Protein AF-A0A7M1Q6N0-F1 (afdb_monomer)

Structure (mmCIF, N/CA/C/O backbone):
data_AF-A0A7M1Q6N0-F1
#
_entry.id   AF-A0A7M1Q6N0-F1
#
loop_
_atom_site.group_PDB
_atom_site.id
_atom_site.type_symbol
_atom_site.label_atom_id
_atom_site.label_alt_id
_atom_site.label_comp_id
_atom_site.label_asym_id
_atom_site.label_entity_id
_atom_site.label_seq_id
_atom_site.pdbx_PDB_ins_code
_atom_site.Cartn_x
_atom_site.Cartn_y
_atom_site.Cartn_z
_atom_site.occupancy
_atom_site.B_iso_or_equiv
_atom_site.auth_seq_id
_atom_site.auth_comp_id
_atom_site.auth_asym_id
_atom_site.auth_atom_id
_atom_site.pdbx_PDB_model_num
ATOM 1 N N . MET A 1 1 ? -6.307 19.725 6.684 1.00 40.66 1 MET A N 1
ATOM 2 C CA . MET A 1 1 ? -5.584 19.049 5.585 1.00 40.66 1 MET A CA 1
ATOM 3 C C . MET A 1 1 ? -5.779 17.555 5.778 1.00 40.66 1 MET A C 1
ATOM 5 O O . MET A 1 1 ? -5.230 17.012 6.723 1.00 40.66 1 MET A O 1
ATOM 9 N N . ARG A 1 2 ? -6.644 16.905 4.990 1.00 45.81 2 ARG A N 1
ATOM 10 C CA . ARG A 1 2 ? -6.734 15.439 5.006 1.00 45.81 2 ARG A CA 1
ATOM 11 C C . ARG A 1 2 ? -5.519 14.932 4.244 1.00 45.81 2 ARG A C 1
ATOM 13 O O . ARG A 1 2 ? -5.531 14.876 3.018 1.00 45.81 2 ARG A O 1
ATOM 20 N N . THR A 1 3 ? -4.429 14.708 4.962 1.00 44.12 3 THR A N 1
ATOM 21 C CA . THR A 1 3 ? -3.239 14.027 4.461 1.00 44.12 3 THR A CA 1
ATOM 22 C C . THR A 1 3 ? -3.683 12.605 4.129 1.00 44.12 3 THR A C 1
ATOM 24 O O . THR A 1 3 ? -3.627 11.717 4.971 1.00 44.12 3 THR A O 1
ATOM 27 N N . ASN A 1 4 ? -4.220 12.395 2.924 1.00 54.75 4 ASN A N 1
ATOM 28 C CA . ASN A 1 4 ? -4.532 11.077 2.362 1.00 54.75 4 ASN A CA 1
ATOM 29 C C . ASN A 1 4 ? -3.218 10.357 2.014 1.00 54.75 4 ASN A C 1
ATOM 31 O O . ASN A 1 4 ? -2.974 9.925 0.891 1.00 54.75 4 ASN A O 1
ATOM 35 N N . ASP A 1 5 ? -2.347 10.268 3.009 1.00 54.00 5 ASP A N 1
ATOM 36 C CA . ASP A 1 5 ? -1.083 9.571 2.983 1.00 54.00 5 ASP A CA 1
ATOM 37 C C . ASP A 1 5 ? -1.348 8.129 3.423 1.00 54.00 5 ASP A C 1
ATOM 39 O O . ASP A 1 5 ? -0.910 7.652 4.466 1.00 54.00 5 ASP A O 1
ATOM 43 N N . CYS A 1 6 ? -2.205 7.442 2.665 1.00 71.06 6 CYS A N 1
ATOM 44 C CA . CYS A 1 6 ? -2.349 6.008 2.836 1.00 71.06 6 CYS A CA 1
ATOM 45 C C . CYS A 1 6 ? -1.029 5.390 2.384 1.00 71.06 6 CYS A C 1
ATOM 47 O O . CYS A 1 6 ? -0.686 5.469 1.207 1.00 71.06 6 CYS A O 1
ATOM 49 N N . GLU A 1 7 ? -0.291 4.773 3.309 1.00 80.50 7 GLU A N 1
ATOM 50 C CA . GLU A 1 7 ? 0.980 4.084 3.028 1.00 80.50 7 GLU A CA 1
ATOM 51 C C . GLU A 1 7 ? 0.875 3.141 1.816 1.00 80.50 7 GLU A C 1
ATOM 53 O O . GLU A 1 7 ? 1.817 3.004 1.045 1.00 80.50 7 GLU A O 1
ATOM 58 N N . VAL A 1 8 ? -0.309 2.560 1.599 1.00 81.50 8 VAL A N 1
ATOM 59 C CA . VAL A 1 8 ? -0.661 1.741 0.430 1.00 81.50 8 VAL A CA 1
ATOM 60 C C . VAL A 1 8 ? -0.558 2.526 -0.886 1.00 81.50 8 VAL A C 1
ATOM 62 O O . VAL A 1 8 ? -0.003 2.021 -1.856 1.00 81.50 8 VAL A O 1
ATOM 65 N N . LEU A 1 9 ? -1.054 3.765 -0.933 1.00 84.12 9 LEU A N 1
ATOM 66 C CA . LEU A 1 9 ? -0.960 4.622 -2.116 1.00 84.12 9 LEU A CA 1
ATOM 67 C C . LEU A 1 9 ? 0.493 5.037 -2.385 1.00 84.12 9 LEU A C 1
ATOM 69 O O . LEU A 1 9 ? 0.913 5.010 -3.537 1.00 84.12 9 LEU A O 1
ATOM 73 N N . ARG A 1 10 ? 1.273 5.363 -1.342 1.00 84.81 10 ARG A N 1
ATOM 74 C CA . ARG A 1 10 ? 2.716 5.646 -1.490 1.00 84.81 10 ARG A CA 1
ATOM 75 C C . ARG A 1 10 ? 3.497 4.434 -1.985 1.00 84.81 10 ARG A C 1
ATOM 77 O O . ARG A 1 10 ? 4.368 4.589 -2.832 1.00 84.81 10 ARG A O 1
ATOM 84 N N . ALA A 1 11 ? 3.203 3.245 -1.464 1.00 85.44 11 ALA A N 1
ATOM 85 C CA . ALA A 1 11 ? 3.827 2.010 -1.927 1.00 85.44 11 ALA A CA 1
ATOM 86 C C . ALA A 1 11 ? 3.469 1.740 -3.399 1.00 85.44 11 ALA A C 1
ATOM 88 O O . ALA A 1 11 ? 4.350 1.474 -4.208 1.00 85.44 11 ALA A O 1
ATOM 89 N N . ALA A 1 12 ? 2.201 1.912 -3.783 1.00 84.75 12 ALA A N 1
ATOM 90 C CA . ALA A 1 12 ? 1.778 1.796 -5.178 1.00 84.75 12 ALA A CA 1
ATOM 91 C C . ALA A 1 12 ? 2.429 2.854 -6.095 1.00 84.75 12 ALA A C 1
ATOM 93 O O . ALA A 1 12 ? 2.767 2.542 -7.236 1.00 84.75 12 ALA A O 1
ATOM 94 N N . GLU A 1 13 ? 2.629 4.085 -5.609 1.00 87.81 13 GLU A N 1
ATOM 95 C CA . GLU A 1 13 ? 3.341 5.160 -6.319 1.00 87.81 13 GLU A CA 1
ATOM 96 C C . GLU A 1 13 ? 4.821 4.812 -6.520 1.00 87.81 13 GLU A C 1
ATOM 98 O O . GLU A 1 13 ? 5.318 4.969 -7.632 1.00 87.81 13 GLU A O 1
ATOM 103 N N . GLN A 1 14 ? 5.490 4.257 -5.504 1.00 85.38 14 GLN A N 1
ATOM 104 C CA . GLN A 1 14 ? 6.867 3.756 -5.616 1.00 85.38 14 GLN A CA 1
ATOM 105 C C . GLN A 1 14 ? 6.995 2.624 -6.641 1.00 85.38 14 GLN A C 1
ATOM 107 O O . GLN A 1 14 ? 7.913 2.645 -7.453 1.00 85.38 14 GLN A O 1
ATOM 112 N N . ILE A 1 15 ? 6.051 1.681 -6.650 1.00 84.44 15 ILE A N 1
ATOM 113 C CA . ILE A 1 15 ? 6.077 0.533 -7.570 1.00 84.44 15 ILE A CA 1
ATOM 114 C C . ILE A 1 15 ? 5.774 0.957 -9.009 1.00 84.44 15 ILE A C 1
ATOM 116 O O . ILE A 1 15 ? 6.442 0.525 -9.942 1.00 84.44 15 ILE A O 1
ATOM 120 N N . SER A 1 16 ? 4.750 1.790 -9.217 1.00 83.81 16 SER A N 1
ATOM 121 C CA . SER A 1 16 ? 4.367 2.225 -10.568 1.00 83.81 16 SER A CA 1
ATOM 122 C C . SER A 1 16 ? 5.253 3.342 -11.122 1.00 83.81 16 SER A C 1
ATOM 124 O O . SER A 1 16 ? 5.215 3.582 -12.330 1.00 83.81 16 SER A O 1
ATOM 126 N N . GLY A 1 17 ? 5.964 4.080 -10.263 1.00 85.12 17 GLY A N 1
ATOM 127 C CA . GLY A 1 17 ? 6.699 5.300 -10.618 1.00 85.12 17 GLY A CA 1
ATOM 128 C C . GLY A 1 17 ? 5.810 6.463 -11.083 1.00 85.12 17 GLY A C 1
ATOM 129 O O . GLY A 1 17 ? 6.315 7.520 -11.446 1.00 85.12 17 GLY A O 1
ATOM 130 N N . ASP A 1 18 ? 4.486 6.280 -11.090 1.00 87.19 18 ASP A N 1
ATOM 131 C CA . ASP A 1 18 ? 3.511 7.246 -11.582 1.00 87.19 18 ASP A CA 1
ATOM 132 C C . ASP A 1 18 ? 2.321 7.347 -10.622 1.00 87.19 18 ASP A C 1
ATOM 134 O O . ASP A 1 18 ? 1.585 6.385 -10.369 1.00 87.19 18 ASP A O 1
ATOM 138 N N . ARG A 1 19 ? 2.107 8.561 -10.111 1.00 83.88 19 ARG A N 1
ATOM 139 C CA . ARG A 1 19 ? 1.037 8.869 -9.159 1.00 83.88 19 ARG A CA 1
ATOM 140 C C . ARG A 1 19 ? -0.357 8.660 -9.738 1.00 83.88 19 ARG A C 1
ATOM 142 O O . ARG A 1 19 ? -1.266 8.278 -9.001 1.00 83.88 19 ARG A O 1
ATOM 149 N N . LYS A 1 20 ? -0.565 8.908 -11.037 1.00 86.38 20 LYS A N 1
ATOM 150 C CA . LYS A 1 20 ? -1.878 8.708 -11.670 1.00 86.38 20 LYS A CA 1
ATOM 151 C C . LYS A 1 20 ? -2.195 7.221 -11.768 1.00 86.38 20 LYS A C 1
ATOM 153 O O . LYS A 1 20 ? -3.326 6.845 -11.473 1.00 86.38 20 LYS A O 1
ATOM 158 N N . LYS A 1 21 ? -1.211 6.381 -12.104 1.00 84.94 21 LYS A N 1
ATOM 159 C CA . LYS A 1 21 ? -1.357 4.916 -12.083 1.00 84.94 21 LYS A CA 1
ATOM 160 C C . LYS A 1 21 ? -1.643 4.398 -10.677 1.00 84.94 21 LYS A C 1
ATOM 162 O O . LYS A 1 21 ? -2.581 3.623 -10.505 1.00 84.94 21 LYS A O 1
ATOM 167 N N . ALA A 1 22 ? -0.913 4.879 -9.672 1.00 87.19 22 ALA A N 1
ATOM 168 C CA . ALA A 1 22 ? -1.14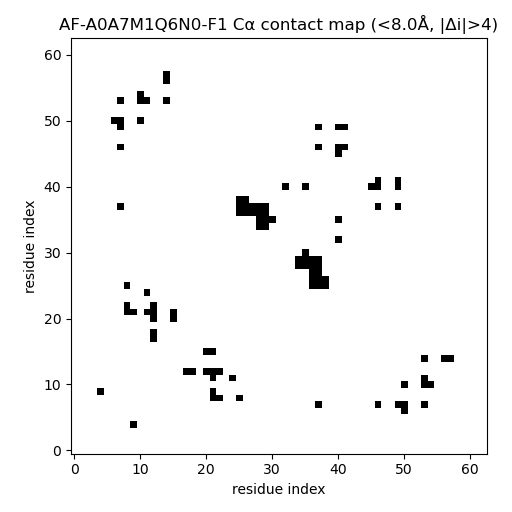7 4.503 -8.278 1.00 87.19 22 ALA A CA 1
ATOM 169 C C . ALA A 1 22 ? -2.548 4.908 -7.793 1.00 87.19 22 ALA A C 1
ATOM 171 O O . ALA A 1 22 ? -3.249 4.100 -7.190 1.00 87.19 22 ALA A O 1
ATOM 172 N N . LEU A 1 23 ? -3.001 6.126 -8.116 1.00 86.06 23 LEU A N 1
ATOM 173 C CA . LEU A 1 23 ? -4.360 6.588 -7.810 1.00 86.06 23 LEU A CA 1
ATOM 174 C C . LEU A 1 23 ? -5.433 5.790 -8.551 1.00 86.06 23 LEU A C 1
ATOM 176 O O . LEU A 1 23 ? -6.471 5.478 -7.969 1.00 86.06 23 LEU A O 1
ATOM 180 N N . ALA A 1 24 ? -5.199 5.463 -9.822 1.00 86.06 24 ALA A N 1
ATOM 181 C CA . ALA A 1 24 ? -6.107 4.626 -10.591 1.00 86.06 24 ALA A CA 1
ATOM 182 C C . ALA A 1 24 ? -6.218 3.235 -9.960 1.00 86.06 24 ALA A C 1
ATOM 184 O O . ALA A 1 24 ? -7.321 2.721 -9.828 1.00 86.06 24 ALA A O 1
ATOM 185 N N . TRP A 1 25 ? -5.106 2.633 -9.532 1.00 84.75 25 TRP A N 1
ATOM 186 C CA . TRP A 1 25 ? -5.104 1.356 -8.815 1.00 84.75 25 TRP A CA 1
ATOM 187 C C . TRP A 1 25 ? -5.806 1.455 -7.456 1.00 84.75 25 TRP A C 1
ATOM 189 O O . TRP A 1 25 ? -6.629 0.610 -7.125 1.00 84.75 25 TRP A O 1
ATOM 199 N N . TYR A 1 26 ? -5.569 2.535 -6.707 1.00 83.69 26 TYR A N 1
ATOM 200 C CA . TYR A 1 26 ? -6.187 2.762 -5.396 1.00 83.69 26 TYR A CA 1
ATOM 201 C C . TYR A 1 26 ? -7.719 2.877 -5.453 1.00 83.69 26 TYR A C 1
ATOM 203 O O . TYR A 1 26 ? -8.407 2.612 -4.470 1.00 83.69 26 TYR A O 1
ATOM 211 N N . ARG A 1 27 ? -8.261 3.265 -6.612 1.00 83.62 27 ARG A N 1
ATOM 212 C CA . ARG A 1 27 ? -9.705 3.362 -6.873 1.00 83.62 27 ARG A CA 1
ATOM 2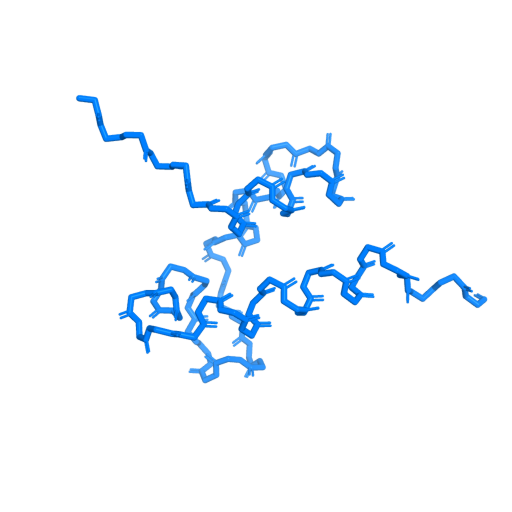13 C C . ARG A 1 27 ? -10.272 2.142 -7.596 1.00 83.62 27 ARG A C 1
ATOM 215 O O . ARG A 1 27 ? -11.482 2.075 -7.788 1.00 83.62 27 ARG A O 1
ATOM 222 N N . GLN A 1 28 ? -9.426 1.203 -8.012 1.00 83.88 28 GLN A N 1
ATOM 223 C CA . GLN A 1 28 ? -9.863 -0.030 -8.652 1.00 83.88 28 GLN A CA 1
ATOM 224 C C . GLN A 1 28 ? -10.272 -1.056 -7.597 1.00 83.88 28 GLN A C 1
ATOM 226 O O . GLN A 1 28 ? -9.616 -1.225 -6.571 1.00 83.88 28 GLN A O 1
ATOM 231 N N . SER A 1 29 ? -11.369 -1.757 -7.869 1.00 82.25 29 SER A N 1
ATOM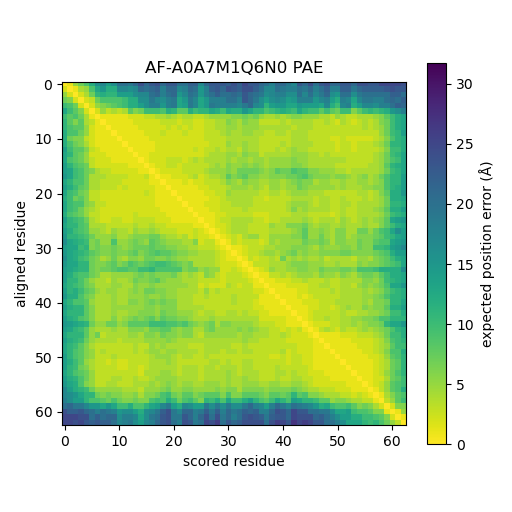 232 C CA . SER A 1 29 ? -11.784 -2.920 -7.093 1.00 82.25 29 SER A CA 1
ATOM 233 C C . SER A 1 29 ? -10.782 -4.045 -7.301 1.00 82.25 29 SER A C 1
ATOM 235 O O . SER A 1 29 ? -10.520 -4.445 -8.438 1.00 82.25 29 SER A O 1
ATOM 237 N N . LEU A 1 30 ? -10.233 -4.572 -6.211 1.00 80.25 30 LEU A N 1
ATOM 238 C CA . LEU A 1 30 ? -9.322 -5.702 -6.277 1.00 80.25 30 LEU A CA 1
ATOM 239 C C . LEU A 1 30 ? -10.120 -6.991 -6.063 1.00 80.25 30 LEU A C 1
ATOM 241 O O . LEU A 1 30 ? -10.586 -7.232 -4.949 1.00 80.25 30 LEU A O 1
ATOM 245 N N . PRO A 1 31 ? -10.263 -7.858 -7.081 1.00 77.19 31 PRO A N 1
ATOM 246 C CA . PRO A 1 31 ? -10.983 -9.121 -6.915 1.00 77.19 31 PRO A CA 1
ATOM 247 C C . PRO A 1 31 ? -10.335 -10.028 -5.855 1.00 77.19 31 PRO A C 1
ATOM 249 O O . PRO A 1 31 ? -11.034 -10.75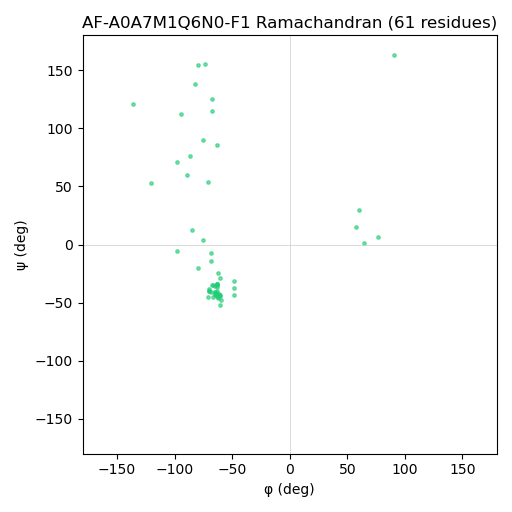1 -5.158 1.00 77.19 31 PRO A O 1
ATOM 252 N N . LEU A 1 32 ? -9.015 -9.920 -5.652 1.00 76.94 32 LEU A N 1
ATOM 253 C CA . LEU A 1 32 ? -8.277 -10.630 -4.596 1.00 76.94 32 LEU A CA 1
ATOM 254 C C . LEU A 1 32 ? -8.609 -10.161 -3.167 1.00 76.94 32 LEU A C 1
ATOM 256 O O . LEU A 1 32 ? -8.247 -10.835 -2.207 1.00 76.94 32 LEU A O 1
ATOM 260 N N . PHE A 1 33 ? -9.273 -9.015 -3.019 1.00 81.25 33 PHE A N 1
ATOM 261 C CA . PHE A 1 33 ? -9.642 -8.421 -1.736 1.00 81.25 33 PHE A CA 1
ATOM 262 C C . PHE A 1 33 ? -11.165 -8.267 -1.642 1.00 81.25 33 PHE A C 1
ATOM 264 O O . PHE A 1 33 ? -11.654 -7.174 -1.385 1.00 81.25 33 PHE A O 1
ATOM 271 N N . ASP A 1 34 ? -11.926 -9.342 -1.880 1.00 80.44 34 ASP A N 1
ATOM 272 C CA . ASP A 1 34 ? -13.403 -9.331 -1.790 1.00 80.44 34 ASP A CA 1
ATOM 273 C C . ASP A 1 34 ? -14.078 -8.332 -2.758 1.00 80.44 34 ASP A C 1
ATOM 275 O O . ASP A 1 34 ? -15.129 -7.772 -2.457 1.00 80.44 34 ASP A O 1
ATOM 279 N N . HIS A 1 35 ? -13.467 -8.042 -3.916 1.00 80.56 35 HIS A N 1
ATOM 280 C CA . HIS A 1 35 ? -13.907 -6.950 -4.805 1.00 80.56 35 HIS A CA 1
ATOM 281 C C . HIS A 1 35 ? -13.928 -5.559 -4.136 1.00 80.56 35 HIS A C 1
ATOM 283 O O . HIS A 1 35 ? -14.484 -4.604 -4.689 1.00 80.56 35 HIS A O 1
ATOM 289 N N . GLN A 1 36 ? -13.287 -5.408 -2.977 1.00 81.75 36 GLN A N 1
ATOM 290 C CA . GLN A 1 36 ? -13.189 -4.142 -2.270 1.00 81.75 36 GLN A CA 1
ATOM 291 C C . GLN A 1 36 ? -12.105 -3.265 -2.894 1.00 81.75 36 GLN A C 1
ATOM 293 O O . GLN A 1 36 ? -11.139 -3.739 -3.504 1.00 81.75 36 GLN A O 1
ATOM 298 N N . THR A 1 37 ? -12.255 -1.955 -2.728 1.00 84.38 37 THR A N 1
ATOM 299 C CA . THR A 1 37 ? -11.178 -1.026 -3.057 1.00 84.38 37 THR A CA 1
ATOM 300 C C . THR A 1 37 ? -10.074 -1.111 -1.996 1.00 84.38 37 THR A C 1
ATOM 302 O O . THR A 1 37 ? -10.338 -1.467 -0.840 1.00 84.38 37 THR A O 1
ATOM 305 N N . PRO A 1 38 ? -8.830 -0.751 -2.349 1.00 81.81 38 PRO A N 1
ATOM 306 C CA . PRO A 1 38 ? -7.742 -0.577 -1.394 1.00 81.81 38 PRO A CA 1
ATOM 307 C C . PRO A 1 38 ? -8.131 0.286 -0.192 1.00 81.81 38 PRO A C 1
ATOM 309 O O . PRO A 1 38 ? -7.767 -0.042 0.931 1.00 81.81 38 PRO A O 1
ATOM 312 N N . GLU A 1 39 ? -8.931 1.331 -0.411 1.00 81.25 39 GLU A N 1
ATOM 313 C CA . GLU A 1 39 ? -9.478 2.178 0.653 1.00 81.25 39 GLU A CA 1
ATOM 314 C C . GLU A 1 39 ? -10.346 1.387 1.640 1.00 81.25 39 GLU A C 1
ATOM 316 O O . GLU A 1 39 ? -10.050 1.369 2.833 1.00 81.25 39 GLU A O 1
ATOM 321 N N . GLN A 1 40 ? -11.332 0.633 1.147 1.00 83.31 40 GLN A N 1
ATOM 322 C CA . GLN A 1 40 ? -12.198 -0.181 2.004 1.00 83.31 40 GLN A CA 1
ATOM 323 C C . GLN A 1 40 ? -11.442 -1.298 2.725 1.00 83.31 40 GLN A C 1
ATOM 325 O O . GLN A 1 40 ? -11.724 -1.604 3.880 1.00 83.31 40 GLN A O 1
ATOM 330 N N . SER A 1 41 ? -10.446 -1.895 2.072 1.00 81.44 41 SER A N 1
ATOM 331 C CA . SER A 1 41 ? -9.572 -2.880 2.710 1.00 81.44 41 SER A CA 1
ATOM 332 C C . SER A 1 41 ? -8.704 -2.258 3.811 1.00 81.44 41 SER A C 1
ATOM 334 O O . SER A 1 41 ? -8.447 -2.908 4.825 1.00 81.44 41 SER A O 1
ATOM 336 N N . VAL A 1 42 ? -8.265 -1.005 3.658 1.00 81.38 42 VAL A N 1
ATOM 337 C CA . VAL A 1 42 ? -7.563 -0.267 4.720 1.00 81.38 42 VAL A CA 1
ATOM 338 C C . VAL A 1 42 ? -8.504 0.019 5.893 1.00 81.38 42 VAL A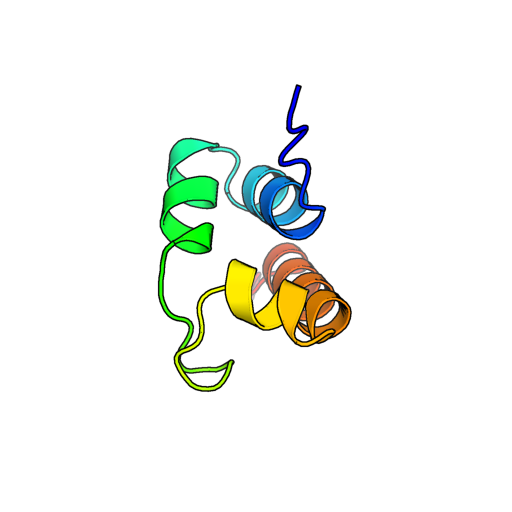 C 1
ATOM 340 O O . VAL A 1 42 ? -8.118 -0.245 7.032 1.00 81.38 42 VAL A O 1
ATOM 343 N N . GLU A 1 43 ? -9.732 0.472 5.629 1.00 80.75 43 GLU A N 1
ATOM 344 C CA . GLU A 1 43 ? -10.760 0.702 6.660 1.00 80.75 43 GLU A CA 1
ATOM 345 C C . GLU A 1 43 ? -11.167 -0.590 7.386 1.00 80.75 43 GLU A C 1
ATOM 347 O O . GLU A 1 43 ? -11.377 -0.585 8.596 1.00 80.75 43 GLU A O 1
ATOM 352 N N . ALA A 1 44 ? -11.178 -1.723 6.680 1.00 82.56 44 ALA A N 1
ATOM 353 C CA . ALA A 1 44 ? -11.422 -3.051 7.244 1.00 82.56 44 ALA A CA 1
ATOM 354 C C . ALA A 1 44 ? -10.222 -3.630 8.028 1.00 82.56 44 ALA A C 1
ATOM 356 O O . ALA A 1 44 ? -10.258 -4.787 8.447 1.00 82.56 44 ALA A O 1
ATOM 357 N N . GLY A 1 45 ? -9.125 -2.878 8.190 1.00 82.88 45 GLY A N 1
ATOM 358 C CA . GLY A 1 45 ? -7.920 -3.330 8.898 1.00 82.88 45 GLY A CA 1
ATOM 359 C C . GLY A 1 45 ? -7.030 -4.294 8.099 1.00 82.88 45 GLY A C 1
ATOM 360 O O . GLY A 1 45 ? -6.018 -4.776 8.606 1.00 82.88 45 GLY A O 1
ATOM 361 N N . ARG A 1 46 ? -7.339 -4.541 6.820 1.00 81.00 46 ARG A N 1
ATOM 362 C CA . ARG A 1 46 ? -6.569 -5.404 5.899 1.00 81.00 46 ARG A CA 1
ATOM 363 C C . ARG A 1 46 ? -5.409 -4.665 5.213 1.00 81.00 46 ARG A C 1
ATOM 365 O O . ARG A 1 46 ? -4.773 -5.202 4.305 1.00 81.00 46 ARG A O 1
ATOM 372 N N . LYS A 1 47 ? -5.064 -3.459 5.678 1.00 84.50 47 LYS A N 1
ATOM 373 C CA . LYS A 1 47 ? -3.929 -2.646 5.197 1.00 84.50 47 LYS A CA 1
ATOM 374 C C . LYS A 1 47 ? -2.617 -3.438 5.098 1.00 84.50 47 LYS A C 1
ATOM 376 O O . LYS A 1 47 ? -1.899 -3.317 4.110 1.00 84.50 47 LYS A O 1
ATOM 381 N N . THR A 1 48 ? -2.300 -4.265 6.093 1.00 84.94 48 THR A N 1
ATOM 382 C CA . THR A 1 48 ? -1.059 -5.062 6.116 1.00 84.94 48 THR A CA 1
ATOM 383 C C . THR A 1 48 ? -0.996 -6.075 4.971 1.00 84.94 48 THR A C 1
ATOM 385 O O . THR A 1 48 ? 0.078 -6.312 4.420 1.00 84.94 48 THR A O 1
ATOM 388 N N . ALA A 1 49 ? -2.137 -6.650 4.577 1.00 85.56 49 ALA A N 1
ATOM 389 C CA . ALA A 1 49 ? -2.216 -7.562 3.440 1.00 85.56 49 ALA A CA 1
ATOM 390 C C . ALA A 1 49 ? -2.005 -6.820 2.111 1.00 85.56 49 ALA A C 1
ATOM 392 O O . ALA A 1 49 ? -1.263 -7.311 1.266 1.00 85.56 49 ALA A O 1
ATOM 393 N N . LEU A 1 50 ? -2.561 -5.611 1.962 1.00 84.50 50 LEU A N 1
ATOM 394 C CA . LEU A 1 50 ? -2.310 -4.747 0.798 1.00 84.50 50 LEU A CA 1
ATOM 395 C C . LEU A 1 50 ? -0.839 -4.343 0.686 1.00 84.50 50 LEU A C 1
ATOM 397 O O . LEU A 1 50 ? -0.260 -4.435 -0.391 1.00 84.50 50 LEU A O 1
ATOM 401 N N . LEU A 1 51 ? -0.215 -3.931 1.793 1.00 86.00 51 LEU A N 1
ATOM 402 C CA . LEU A 1 51 ? 1.208 -3.582 1.808 1.00 86.00 51 LEU A CA 1
ATOM 403 C C . LEU A 1 51 ? 2.089 -4.788 1.481 1.00 86.00 51 LEU A C 1
ATOM 405 O O . LEU A 1 51 ? 3.055 -4.651 0.738 1.00 86.00 51 LEU A O 1
ATOM 409 N N . ARG A 1 52 ? 1.748 -5.978 1.990 1.00 85.69 52 ARG A N 1
ATOM 410 C CA . ARG A 1 52 ? 2.454 -7.215 1.635 1.00 85.69 52 ARG A CA 1
ATOM 411 C C . ARG A 1 52 ? 2.280 -7.556 0.158 1.00 85.69 52 ARG A C 1
ATOM 413 O O . ARG A 1 52 ? 3.266 -7.895 -0.479 1.00 85.69 5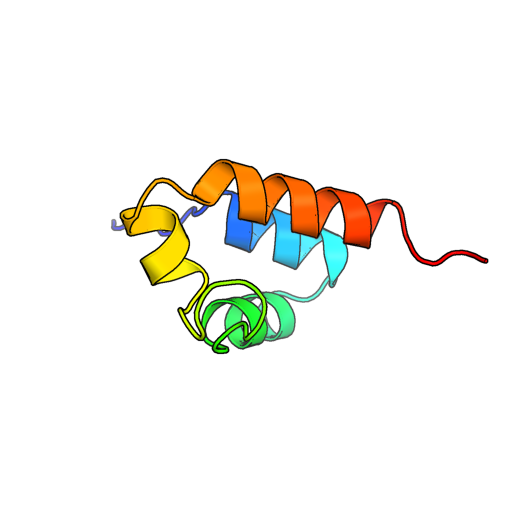2 ARG A O 1
ATOM 420 N N . TYR A 1 53 ? 1.067 -7.423 -0.375 1.00 84.56 53 TYR A N 1
ATOM 421 C CA . TYR A 1 53 ? 0.776 -7.637 -1.791 1.00 84.56 53 TYR A CA 1
ATOM 422 C C . TYR A 1 53 ? 1.582 -6.683 -2.678 1.00 84.56 53 TYR A C 1
ATOM 424 O O . TYR A 1 53 ? 2.263 -7.125 -3.596 1.00 84.56 53 TYR A O 1
ATOM 432 N N . LEU A 1 54 ? 1.590 -5.389 -2.353 1.00 84.00 54 LEU A N 1
ATOM 433 C CA . LEU A 1 54 ? 2.400 -4.391 -3.049 1.00 84.00 54 LEU A CA 1
ATOM 434 C C . LEU A 1 54 ? 3.896 -4.707 -2.943 1.00 84.00 54 LEU A C 1
ATOM 436 O O . LEU A 1 54 ? 4.587 -4.691 -3.951 1.00 84.00 54 LEU A O 1
ATOM 440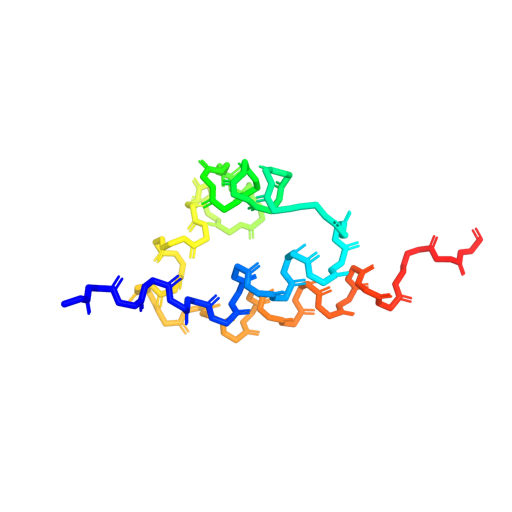 N N . LYS A 1 55 ? 4.393 -5.093 -1.766 1.00 83.88 55 LYS A N 1
ATOM 441 C CA . LYS A 1 55 ? 5.795 -5.497 -1.595 1.00 83.88 55 LYS A CA 1
ATOM 442 C C . LYS A 1 55 ? 6.154 -6.748 -2.407 1.00 83.88 55 LYS A C 1
ATOM 444 O O . LYS A 1 55 ? 7.268 -6.846 -2.903 1.00 83.88 55 LYS A O 1
ATOM 449 N N . SER A 1 56 ? 5.220 -7.686 -2.573 1.00 82.75 56 SER A N 1
ATOM 450 C CA . SER A 1 56 ? 5.383 -8.826 -3.484 1.00 82.75 56 SER A CA 1
ATOM 451 C C . SER A 1 56 ? 5.400 -8.402 -4.954 1.00 82.75 56 SER A C 1
ATOM 453 O O . SER A 1 56 ? 6.151 -8.982 -5.726 1.00 82.75 56 SER A O 1
ATOM 455 N N . LEU A 1 57 ? 4.627 -7.382 -5.342 1.00 78.38 57 LEU A N 1
ATOM 456 C CA . LEU A 1 57 ? 4.686 -6.804 -6.689 1.00 78.38 57 LEU A CA 1
ATOM 457 C C . LEU A 1 57 ? 5.992 -6.032 -6.935 1.00 78.38 57 LEU A C 1
ATOM 459 O O . LEU A 1 57 ? 6.542 -6.123 -8.027 1.00 78.38 57 LEU A O 1
ATOM 463 N N . GLU A 1 58 ? 6.502 -5.313 -5.929 1.00 74.00 58 GLU A N 1
ATOM 464 C CA . GLU A 1 58 ? 7.804 -4.626 -5.966 1.00 74.00 58 GLU A CA 1
ATOM 465 C C . GLU A 1 58 ? 8.969 -5.618 -6.075 1.00 74.00 58 GLU A C 1
ATOM 467 O O . GLU A 1 58 ? 9.894 -5.411 -6.854 1.00 74.00 58 GLU A O 1
ATOM 472 N N . ALA A 1 59 ? 8.891 -6.732 -5.338 1.00 70.00 59 ALA A N 1
ATOM 473 C CA . ALA A 1 59 ? 9.837 -7.843 -5.433 1.00 70.00 59 ALA A CA 1
ATOM 474 C C . ALA A 1 59 ? 9.742 -8.612 -6.773 1.00 70.00 59 ALA A C 1
ATOM 476 O O . ALA A 1 59 ? 10.606 -9.439 -7.061 1.00 70.00 59 ALA A O 1
ATOM 477 N N . GLY A 1 60 ? 8.739 -8.289 -7.601 1.00 51.41 60 GLY A N 1
ATOM 478 C CA . GLY A 1 60 ? 8.611 -8.651 -9.011 1.00 51.41 60 GLY A CA 1
ATOM 479 C C . GLY A 1 60 ? 7.869 -9.962 -9.298 1.00 51.41 60 GLY A C 1
ATOM 480 O O . GLY A 1 60 ? 7.785 -10.862 -8.465 1.00 51.41 60 GLY A O 1
ATOM 481 N N . PRO A 1 61 ? 7.433 -10.132 -10.556 1.00 43.53 61 PRO A N 1
ATOM 482 C CA . PRO A 1 61 ? 7.813 -11.269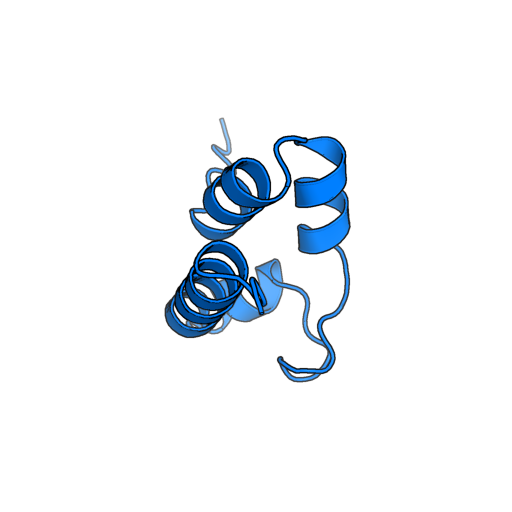 -11.369 1.00 43.53 61 PRO A CA 1
ATOM 483 C C . PRO A 1 61 ? 8.963 -10.818 -12.281 1.00 43.53 61 PRO A C 1
ATOM 485 O O . PRO A 1 61 ? 8.774 -10.611 -13.474 1.00 43.53 61 PRO A O 1
ATOM 488 N N . LEU A 1 62 ? 10.154 -10.595 -11.722 1.00 46.59 62 LEU A N 1
ATOM 489 C CA . LEU A 1 62 ? 11.375 -10.609 -12.531 1.00 46.59 62 LEU A CA 1
ATOM 490 C C . LEU A 1 62 ? 11.848 -12.063 -12.581 1.00 46.59 62 LEU A C 1
ATOM 492 O O . LEU A 1 62 ? 12.729 -12.475 -11.828 1.00 46.59 62 LEU A O 1
ATOM 496 N N . GLY A 1 63 ? 11.151 -12.838 -13.409 1.00 32.84 63 GLY A N 1
ATOM 497 C CA . GLY A 1 63 ? 11.609 -14.100 -13.979 1.00 32.84 63 GLY A CA 1
ATOM 498 C C . GLY A 1 63 ? 11.771 -13.914 -15.477 1.00 32.84 63 GLY A C 1
ATOM 499 O O . GLY A 1 63 ? 10.923 -13.194 -16.054 1.00 32.84 63 GLY A O 1
#

Secondary structure (DSSP, 8-state):
------HHHHHHHHHHS-HHHHHHHHTS-BGGGTTB-HHHHHHTTTHHHHHHHHHHHHT----

Radius of gyration: 11.4 Å; Cα contacts (8 Å, |Δi|>4): 53; chains: 1; bounding box: 26×33×23 Å

pLDDT: mean 77.46, std 13.51, range [32.84, 87.81]

Foldseek 3Di:
DPPPPLVLLVLLCVLVVDSVRSVVQQPFQDVVQVSDGLVVCVVVVVSVVSSVVSVVVSVHPPD

Solvent-accessible surface area (backbone atoms only — not comparable to full-atom values): 3701 Å² total; 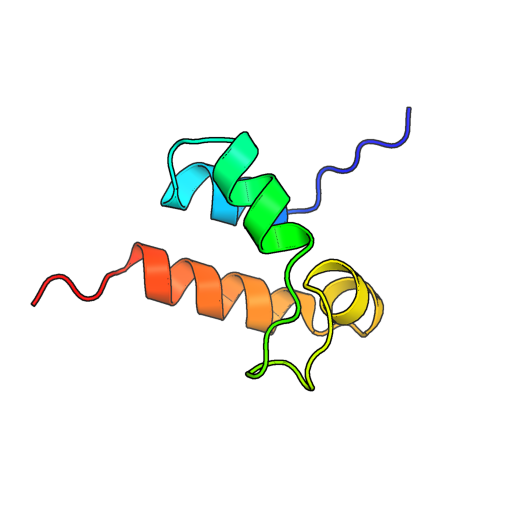per-residue (Å²): 132,88,77,83,74,46,67,58,49,55,51,37,21,67,64,64,73,32,63,67,60,17,52,52,54,45,68,35,61,35,71,94,52,84,53,31,29,55,59,55,34,40,76,70,67,43,41,66,59,54,43,50,51,51,50,49,58,62,72,42,88,85,120

Nearest PDB structures (foldseek):
  6gw6-assembly1_F  TM=9.036E-01  e=5.351E-01  Pseudomonas putida KT2440
  8gug-assembly1_B-2  TM=7.813E-01  e=3.644E-01  Vibrio parahaemolyticus RIMD 2210633
  6fkg-assembly1_C  TM=8.356E-01  e=7.857E-01  Mycobacterium tuberculosis H37Rv
  8gug-assembly1_C-2  TM=7.434E-01  e=9.521E-01  Vibrio parahaemolyticus RIMD 2210633

Mean predicted aligned error: 6.57 Å

Sequence (63 aa):
MRTNDCEVLRAAEQISGDRKKALAWYRQSLPLFDHQTPEQSVEAGRKTALLRYLKSLEAGPLG